Protein AF-A0A2U1MJQ9-F1 (afdb_monomer)

Solvent-accessible surface area (backbone atoms only — not comparable to full-atom values): 8358 Å² total; per-residue (Å²): 133,84,77,74,75,61,55,47,66,36,30,42,35,41,94,95,44,76,46,81,43,77,42,57,58,85,54,45,45,68,57,51,50,54,51,49,32,65,73,70,68,53,58,88,69,45,41,76,48,42,31,35,68,60,94,93,47,77,42,73,46,87,44,52,68,42,39,45,51,48,46,52,50,55,70,69,47,82,91,61,77,46,55,39,38,46,44,81,38,76,52,75,70,82,72,72,86,86,79,70,84,81,81,82,80,66,87,82,65,78,85,62,100,71,84,80,75,79,87,73,84,80,81,88,79,83,89,133

Mean predicted aligned error: 15.22 Å

Radius of gyration: 24.81 Å; Cα contacts (8 Å, |Δi|>4): 131; chains: 1; bounding box: 57×52×80 Å

Structure (mmCIF, N/CA/C/O backbone):
data_AF-A0A2U1MJQ9-F1
#
_entry.id   AF-A0A2U1MJQ9-F1
#
loop_
_atom_site.group_PDB
_atom_site.id
_atom_site.type_symbol
_atom_site.label_atom_id
_atom_site.label_alt_id
_atom_site.label_comp_id
_atom_site.label_asym_id
_atom_site.label_entity_id
_atom_site.label_seq_id
_atom_site.pdbx_PDB_ins_code
_atom_site.Cartn_x
_atom_site.Cartn_y
_atom_site.Cartn_z
_atom_site.occupancy
_atom_site.B_iso_or_equiv
_atom_site.auth_seq_id
_atom_site.auth_comp_id
_atom_site.auth_asym_id
_atom_site.auth_atom_id
_atom_site.pdbx_PDB_model_num
ATOM 1 N N . MET A 1 1 ? 7.885 -18.776 -26.643 1.00 36.22 1 MET A N 1
ATOM 2 C CA . MET A 1 1 ? 7.446 -17.421 -26.250 1.00 36.22 1 MET A CA 1
ATOM 3 C C . MET A 1 1 ? 7.585 -17.322 -24.745 1.00 36.22 1 MET A C 1
ATOM 5 O O . MET A 1 1 ? 6.927 -18.075 -24.040 1.00 36.22 1 MET A O 1
ATOM 9 N N . SER A 1 2 ? 8.515 -16.506 -24.257 1.00 41.88 2 SER A N 1
ATOM 10 C CA . SER A 1 2 ? 8.748 -16.356 -22.821 1.00 41.88 2 SER A CA 1
ATOM 11 C C . SER A 1 2 ? 7.603 -15.547 -22.229 1.00 41.88 2 SER A C 1
ATOM 13 O O . SER A 1 2 ? 7.464 -14.367 -22.538 1.00 41.88 2 SER A O 1
ATOM 15 N N . VAL A 1 3 ? 6.764 -16.182 -21.412 1.00 47.59 3 VAL A N 1
ATOM 16 C CA . VAL A 1 3 ? 5.787 -15.480 -20.577 1.00 47.59 3 VAL A CA 1
ATOM 17 C C . VAL A 1 3 ? 6.572 -14.623 -19.589 1.00 47.59 3 VAL A C 1
ATOM 19 O O . VAL A 1 3 ? 7.066 -15.104 -18.573 1.00 47.59 3 VAL A O 1
ATOM 22 N N . SER A 1 4 ? 6.791 -13.355 -19.929 1.00 53.06 4 SER A N 1
ATOM 23 C CA . SER A 1 4 ? 7.351 -12.383 -18.999 1.00 53.06 4 SER A CA 1
ATOM 24 C C . SER A 1 4 ? 6.459 -12.386 -17.763 1.00 53.06 4 SER A C 1
ATOM 26 O O . SER A 1 4 ? 5.290 -12.020 -17.858 1.00 53.06 4 SER A O 1
ATOM 28 N N . SER A 1 5 ? 6.980 -12.870 -16.633 1.00 57.78 5 SER A N 1
ATOM 29 C CA . SER A 1 5 ? 6.248 -12.907 -15.369 1.00 57.78 5 SER A CA 1
ATOM 30 C C . SER A 1 5 ? 5.808 -11.488 -15.021 1.00 57.78 5 SER A C 1
ATOM 32 O O . SER A 1 5 ? 6.612 -10.684 -14.564 1.00 57.78 5 SER A O 1
ATOM 34 N N . THR A 1 6 ? 4.532 -11.172 -15.234 1.00 78.00 6 THR A N 1
ATOM 35 C CA . THR A 1 6 ? 3.913 -9.886 -14.878 1.00 78.00 6 THR A CA 1
ATOM 36 C C . THR A 1 6 ? 3.607 -9.794 -13.387 1.00 78.00 6 THR A C 1
ATOM 38 O O . THR A 1 6 ? 2.814 -8.960 -12.971 1.00 78.00 6 THR A O 1
ATOM 41 N N . LYS A 1 7 ? 4.195 -10.671 -12.573 1.00 82.94 7 LYS A N 1
ATOM 42 C CA . LYS A 1 7 ? 3.961 -10.752 -11.137 1.00 82.94 7 LYS A CA 1
ATOM 43 C C . LYS A 1 7 ? 5.234 -10.423 -10.379 1.00 82.94 7 LYS A C 1
ATOM 45 O O . LYS A 1 7 ? 6.326 -10.795 -10.814 1.00 82.94 7 LYS A O 1
ATOM 50 N N . PHE A 1 8 ? 5.072 -9.773 -9.236 1.00 84.25 8 PHE A N 1
ATOM 51 C CA . PHE A 1 8 ? 6.151 -9.464 -8.310 1.00 84.25 8 PHE A CA 1
ATOM 52 C C . PHE A 1 8 ? 5.871 -10.084 -6.940 1.00 84.25 8 PHE A C 1
ATOM 54 O O . PHE A 1 8 ? 4.720 -10.238 -6.528 1.00 84.25 8 PHE A O 1
ATOM 61 N N . SER A 1 9 ? 6.939 -10.465 -6.245 1.00 86.38 9 SER A N 1
ATOM 62 C CA . SER A 1 9 ? 6.853 -11.029 -4.900 1.00 86.38 9 SER A CA 1
ATOM 63 C C . SER A 1 9 ? 6.950 -9.913 -3.866 1.00 86.38 9 SER A C 1
ATOM 65 O O . SER A 1 9 ? 7.905 -9.139 -3.885 1.00 86.38 9 SER A O 1
ATOM 67 N N . VAL A 1 10 ? 5.997 -9.858 -2.940 1.00 89.00 10 VAL A N 1
ATOM 68 C CA . VAL A 1 10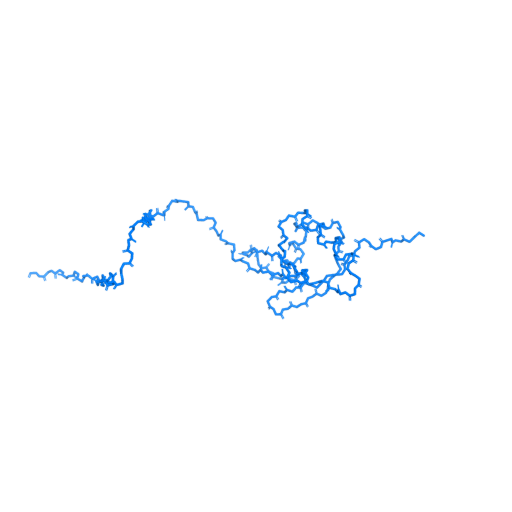 ? 5.969 -8.903 -1.823 1.00 89.00 10 VAL A CA 1
ATOM 69 C C . VAL A 1 10 ? 5.657 -9.629 -0.518 1.00 89.00 10 VAL A C 1
ATOM 71 O O . VAL A 1 10 ? 4.918 -10.613 -0.501 1.00 89.00 10 VAL A O 1
ATOM 74 N N . CYS A 1 11 ? 6.231 -9.160 0.585 1.00 90.00 11 CYS A N 1
ATOM 75 C CA . CYS A 1 11 ? 5.903 -9.631 1.921 1.00 90.00 11 CYS A CA 1
ATOM 76 C C . CYS A 1 11 ? 4.900 -8.666 2.555 1.00 90.00 11 CYS A C 1
ATOM 78 O O . CYS A 1 11 ? 5.223 -7.509 2.817 1.00 90.00 11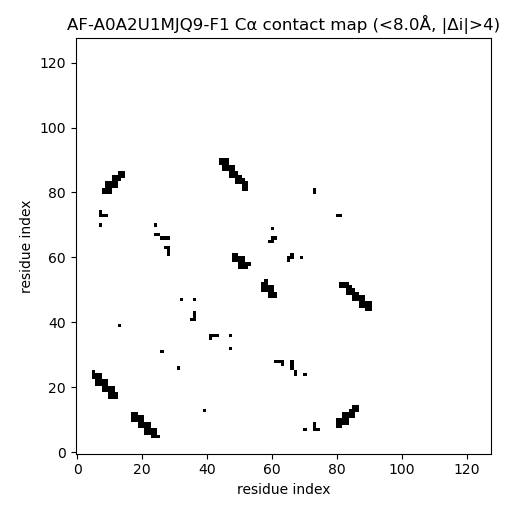 CYS A O 1
ATOM 80 N N . LEU A 1 12 ? 3.678 -9.131 2.787 1.00 91.12 12 LEU A N 1
ATOM 81 C CA . LEU A 1 12 ? 2.652 -8.390 3.510 1.00 91.12 12 LEU A CA 1
ATOM 82 C C . LEU A 1 12 ? 2.899 -8.541 5.008 1.00 91.12 12 LEU A C 1
ATOM 84 O O . LEU A 1 12 ? 2.962 -9.669 5.492 1.00 91.12 12 LEU A O 1
ATOM 88 N N . VAL A 1 13 ? 3.018 -7.436 5.738 1.00 89.50 13 VAL A N 1
ATOM 89 C CA . VAL A 1 13 ? 3.296 -7.424 7.180 1.00 89.50 13 VAL A CA 1
ATOM 90 C C . VAL A 1 13 ? 2.157 -6.715 7.904 1.00 89.50 13 VAL A C 1
ATOM 92 O O . VAL A 1 13 ? 1.964 -5.519 7.713 1.00 89.50 13 VAL A O 1
ATOM 95 N N . CYS A 1 14 ? 1.422 -7.430 8.752 1.00 88.06 14 CYS A N 1
ATOM 96 C CA . CYS A 1 14 ? 0.313 -6.888 9.537 1.00 88.06 14 CYS A CA 1
ATOM 97 C C . CYS A 1 14 ? 0.395 -7.389 10.984 1.00 88.06 14 CYS A C 1
ATOM 99 O O . CYS A 1 14 ? 0.346 -8.595 11.202 1.00 88.06 14 CYS A O 1
ATOM 101 N N . GLU A 1 15 ? 0.529 -6.477 11.955 1.00 81.00 15 GLU A N 1
ATOM 102 C CA . GLU A 1 15 ? 0.389 -6.723 13.409 1.00 81.00 15 GLU A CA 1
ATOM 103 C C . GLU A 1 15 ? 0.905 -8.095 13.903 1.00 81.00 15 GLU A C 1
ATOM 105 O O . GLU A 1 15 ? 0.180 -8.875 14.511 1.00 81.00 15 GLU A O 1
ATOM 110 N N . GLY A 1 16 ? 2.173 -8.414 13.615 1.00 77.38 16 GLY A N 1
ATOM 111 C CA . GLY A 1 16 ? 2.814 -9.657 14.078 1.00 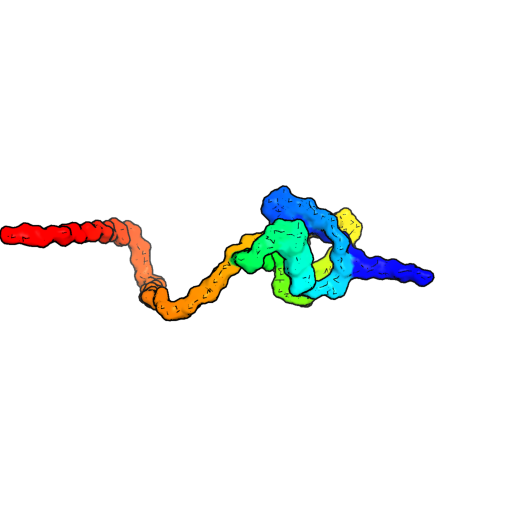77.38 16 GLY A CA 1
ATOM 112 C C . GLY A 1 16 ? 2.666 -10.868 13.149 1.00 77.38 16 GLY A C 1
ATOM 113 O O . GLY A 1 16 ? 3.236 -11.919 13.428 1.00 77.38 16 GLY A O 1
ATOM 114 N N . SER A 1 17 ? 1.975 -10.720 12.020 1.00 86.31 17 SER A N 1
ATOM 115 C CA . SER A 1 17 ? 1.874 -11.728 10.962 1.00 86.31 17 SER A CA 1
ATOM 116 C C . SER A 1 17 ? 2.524 -11.246 9.666 1.00 86.31 17 SER A C 1
ATOM 118 O O . SER A 1 17 ? 2.440 -10.070 9.299 1.00 86.31 17 SER A O 1
ATOM 120 N N . ASN A 1 18 ? 3.206 -12.157 8.971 1.00 90.06 18 ASN A N 1
ATOM 121 C CA . ASN A 1 18 ? 3.851 -11.889 7.695 1.00 90.06 18 ASN A CA 1
ATOM 122 C C . ASN A 1 18 ? 3.502 -12.958 6.650 1.00 90.06 18 ASN A C 1
ATOM 124 O O . ASN A 1 18 ? 3.542 -14.160 6.907 1.00 90.06 18 ASN A O 1
ATOM 128 N N . HIS A 1 19 ? 3.173 -12.517 5.438 1.00 87.44 19 HIS A N 1
ATOM 129 C CA . HIS A 1 19 ? 2.821 -13.399 4.331 1.00 87.44 19 HIS A CA 1
ATOM 130 C C . HIS A 1 19 ? 3.524 -12.969 3.048 1.00 87.44 19 HIS A C 1
ATOM 132 O O . HIS A 1 19 ? 3.248 -11.901 2.506 1.00 87.44 19 HIS A O 1
ATOM 138 N N . ALA A 1 20 ? 4.385 -13.835 2.516 1.00 88.06 20 ALA A N 1
ATOM 139 C CA . ALA A 1 20 ? 4.922 -13.668 1.173 1.00 88.06 20 ALA A CA 1
ATOM 140 C C . ALA A 1 20 ? 3.847 -14.026 0.136 1.00 88.06 20 ALA A C 1
ATOM 142 O O . ALA A 1 20 ? 3.269 -15.115 0.176 1.00 88.06 20 ALA A O 1
ATOM 143 N N . VAL A 1 21 ? 3.567 -13.110 -0.787 1.00 88.81 21 VAL A N 1
ATOM 144 C CA . VAL A 1 21 ? 2.557 -13.274 -1.839 1.00 88.81 21 VAL A CA 1
ATOM 145 C C . VAL A 1 21 ? 3.119 -12.839 -3.189 1.00 88.81 21 VAL A C 1
ATOM 147 O O . VAL A 1 21 ? 3.993 -11.976 -3.263 1.00 88.81 21 VAL A O 1
ATOM 150 N N . LEU A 1 22 ? 2.601 -13.433 -4.265 1.00 87.88 22 LEU A N 1
ATOM 151 C CA . LEU A 1 22 ? 2.792 -12.921 -5.620 1.00 87.88 22 LEU A CA 1
ATOM 152 C C . LEU A 1 22 ? 1.611 -12.017 -5.969 1.00 87.88 22 LEU A C 1
ATOM 154 O O . LEU A 1 22 ? 0.480 -12.501 -6.045 1.00 87.88 22 LEU A O 1
ATOM 158 N N . LEU A 1 23 ? 1.879 -10.742 -6.227 1.00 86.50 23 LEU A N 1
ATOM 159 C CA . LEU A 1 23 ? 0.894 -9.800 -6.750 1.00 86.50 23 LEU A CA 1
ATOM 160 C C . LEU A 1 23 ? 1.108 -9.577 -8.242 1.00 86.50 23 LEU A C 1
ATOM 162 O O . LEU A 1 23 ? 2.218 -9.724 -8.755 1.00 86.50 23 LEU A O 1
ATOM 166 N N . SER A 1 24 ? 0.028 -9.240 -8.942 1.00 85.88 24 SER A N 1
ATOM 167 C CA . SER A 1 24 ? 0.114 -8.817 -10.337 1.00 85.88 24 SER A CA 1
ATOM 168 C C . SER A 1 24 ? 0.668 -7.399 -10.415 1.00 85.88 24 SER A C 1
ATOM 170 O O . SER A 1 24 ? 0.354 -6.572 -9.569 1.00 85.88 24 SER A O 1
ATOM 172 N N . ARG A 1 25 ? 1.472 -7.103 -11.436 1.00 82.56 25 ARG A N 1
ATOM 173 C CA . ARG A 1 25 ? 2.052 -5.771 -11.654 1.00 82.56 25 ARG A CA 1
ATOM 174 C C . ARG A 1 25 ? 0.999 -4.715 -11.988 1.00 82.56 25 ARG A C 1
ATOM 176 O O . ARG A 1 25 ? 1.231 -3.556 -11.718 1.00 82.56 25 ARG A O 1
ATOM 183 N N . ASN A 1 26 ? -0.124 -5.128 -12.562 1.00 84.56 26 ASN A N 1
ATOM 184 C CA . ASN A 1 26 ? -1.264 -4.283 -12.915 1.00 84.56 26 ASN A CA 1
ATOM 185 C C . ASN A 1 26 ? -2.395 -4.360 -11.872 1.00 84.56 26 ASN A C 1
ATOM 187 O O . ASN A 1 26 ? -3.565 -4.259 -12.236 1.00 84.56 26 ASN A O 1
ATOM 191 N N . ILE A 1 27 ? -2.065 -4.678 -10.617 1.00 88.00 27 ILE A N 1
ATOM 192 C CA . ILE A 1 27 ? -3.050 -4.687 -9.535 1.00 88.00 27 ILE A CA 1
ATOM 193 C C . ILE A 1 27 ? -3.447 -3.247 -9.212 1.00 88.00 27 ILE A C 1
ATOM 195 O O . ILE A 1 27 ? -2.574 -2.395 -9.090 1.00 88.00 27 ILE A O 1
ATOM 199 N N . THR A 1 28 ? -4.741 -2.983 -9.059 1.00 90.25 28 THR A N 1
ATOM 200 C CA . THR A 1 28 ? -5.213 -1.673 -8.590 1.00 90.25 28 THR A CA 1
ATOM 201 C C . THR A 1 28 ? -5.191 -1.599 -7.066 1.00 90.25 28 THR A C 1
ATOM 203 O O . THR A 1 28 ? -5.207 -2.623 -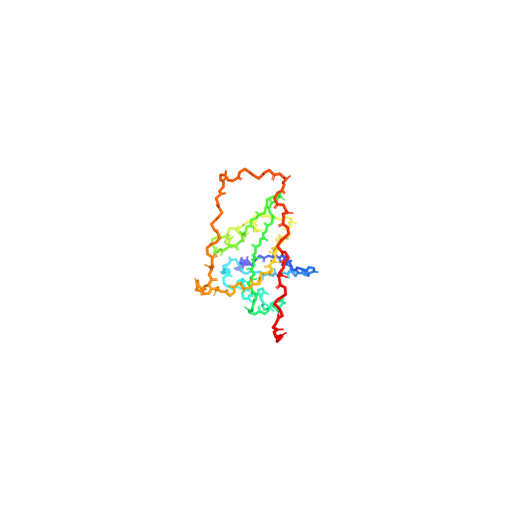6.372 1.00 90.25 28 THR A O 1
ATOM 206 N N . TYR A 1 29 ? -5.210 -0.392 -6.519 1.00 89.88 29 TYR A N 1
ATOM 207 C CA . TYR A 1 29 ? -5.320 -0.121 -5.095 1.00 89.88 29 TYR A CA 1
ATOM 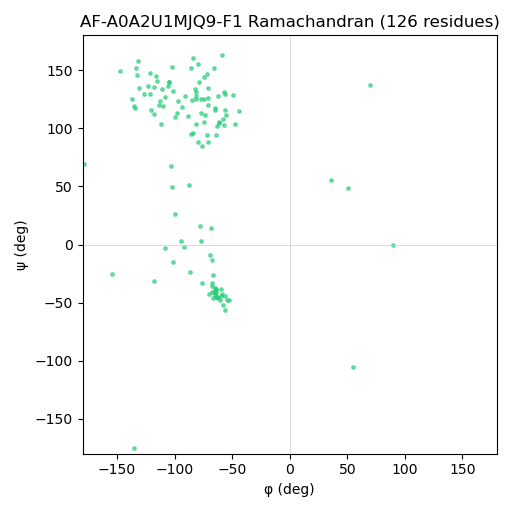208 C C . TYR A 1 29 ? -6.527 -0.833 -4.480 1.00 89.88 29 TYR A C 1
ATOM 210 O O . TYR A 1 29 ? -6.387 -1.550 -3.491 1.00 89.88 29 TYR A O 1
ATOM 218 N N . THR A 1 30 ? -7.703 -0.735 -5.104 1.00 90.38 30 THR A N 1
ATOM 219 C CA . THR A 1 30 ? -8.918 -1.415 -4.623 1.00 90.38 30 THR A CA 1
ATOM 220 C C . THR A 1 30 ? -8.736 -2.932 -4.562 1.00 90.38 30 THR A C 1
ATOM 222 O O . THR A 1 30 ? -9.071 -3.560 -3.559 1.00 90.38 30 THR A O 1
ATOM 225 N N . GLN A 1 31 ? -8.137 -3.531 -5.594 1.00 90.69 31 GLN A N 1
ATOM 226 C CA . GLN A 1 31 ? -7.862 -4.970 -5.615 1.00 90.69 31 GLN A CA 1
ATOM 227 C C . GLN A 1 31 ? -6.849 -5.376 -4.540 1.00 90.69 31 GLN A C 1
ATOM 229 O O . GLN A 1 31 ? -6.981 -6.441 -3.932 1.00 90.69 31 GLN A O 1
ATOM 234 N N . LEU A 1 32 ? -5.842 -4.537 -4.287 1.00 90.31 32 LEU A N 1
ATOM 235 C CA . LEU A 1 32 ? -4.876 -4.740 -3.213 1.00 90.31 32 LEU A CA 1
ATOM 236 C C . LEU A 1 32 ? -5.565 -4.698 -1.843 1.00 90.31 32 LEU A C 1
ATOM 238 O O . LEU A 1 32 ? -5.327 -5.588 -1.022 1.00 90.31 32 LEU A O 1
ATOM 242 N N . VAL A 1 33 ? -6.454 -3.723 -1.617 1.00 90.12 33 VAL A N 1
ATOM 243 C CA . VAL A 1 33 ? -7.258 -3.602 -0.391 1.00 90.12 33 VAL A CA 1
ATOM 244 C C . VAL A 1 33 ? -8.061 -4.875 -0.148 1.00 90.12 33 VAL A C 1
ATOM 246 O O . VAL A 1 33 ? -7.913 -5.514 0.896 1.00 90.12 33 VAL A O 1
ATOM 249 N N . GLU A 1 34 ? -8.871 -5.282 -1.123 1.00 90.50 34 GLU A N 1
ATOM 250 C CA . GLU A 1 34 ? -9.720 -6.473 -1.023 1.00 90.50 34 GLU A CA 1
ATOM 251 C C . GLU A 1 34 ? -8.899 -7.741 -0.775 1.00 90.50 34 GLU A C 1
ATOM 253 O O . GLU A 1 34 ? -9.251 -8.574 0.068 1.00 90.50 34 GLU A O 1
ATOM 258 N N . TYR A 1 35 ? -7.768 -7.884 -1.472 1.00 90.56 35 TYR A N 1
ATOM 259 C CA . TYR A 1 35 ? -6.883 -9.029 -1.307 1.00 90.56 35 TYR A CA 1
ATOM 260 C C . TYR A 1 35 ? -6.324 -9.108 0.115 1.00 90.56 35 TYR A C 1
ATOM 262 O O . TYR A 1 35 ? -6.345 -10.179 0.726 1.00 90.56 35 TYR A O 1
ATOM 270 N N . VAL A 1 36 ? -5.848 -7.988 0.663 1.00 89.81 36 VAL A N 1
ATOM 271 C CA . VAL A 1 36 ? -5.314 -7.929 2.029 1.00 89.81 36 VAL A CA 1
ATOM 272 C C . VAL A 1 36 ? -6.413 -8.166 3.059 1.00 89.81 36 VAL A C 1
ATOM 274 O O . VAL A 1 36 ? -6.220 -9.009 3.939 1.00 89.81 36 VAL A O 1
ATOM 277 N N . LYS A 1 37 ? -7.583 -7.530 2.922 1.00 89.56 37 LYS A N 1
ATOM 278 C CA . LYS A 1 37 ? -8.730 -7.777 3.811 1.00 89.56 37 LYS A CA 1
ATOM 279 C C . LYS A 1 37 ? -9.087 -9.260 3.856 1.00 89.56 37 LYS A C 1
ATOM 281 O O . LYS A 1 37 ? -9.149 -9.854 4.932 1.00 89.56 37 LYS A O 1
ATOM 286 N N . LYS A 1 38 ? -9.185 -9.905 2.691 1.00 89.38 38 LYS A N 1
ATOM 287 C CA . LYS A 1 38 ? -9.458 -11.344 2.583 1.00 89.38 38 LYS A CA 1
ATOM 288 C C . LYS A 1 38 ? -8.342 -12.210 3.172 1.00 89.38 38 LYS A C 1
ATOM 290 O O . LYS A 1 38 ? -8.625 -13.234 3.792 1.00 89.38 38 LYS A O 1
ATOM 295 N N . LYS A 1 39 ? -7.075 -11.834 2.974 1.00 87.25 39 LYS A N 1
ATOM 296 C CA . LYS A 1 39 ? -5.913 -12.621 3.419 1.00 87.25 39 LYS A CA 1
ATOM 297 C C . LYS A 1 39 ? -5.756 -12.616 4.936 1.00 87.25 39 LYS A C 1
ATOM 299 O O . LYS A 1 39 ? -5.488 -13.668 5.510 1.00 87.25 39 LYS A O 1
ATOM 304 N N . PHE A 1 40 ? -5.940 -11.456 5.559 1.00 86.50 40 PHE A N 1
ATOM 305 C CA . PHE A 1 40 ? -5.809 -11.272 7.006 1.00 86.50 40 PHE A CA 1
ATOM 306 C C . PHE A 1 40 ? -7.142 -11.397 7.753 1.00 86.50 40 PHE A C 1
ATOM 308 O O . PHE A 1 40 ? -7.155 -11.234 8.968 1.00 86.50 40 PHE A O 1
ATOM 315 N N . LYS A 1 41 ? -8.240 -11.712 7.044 1.00 86.88 41 LYS A N 1
ATOM 316 C CA . LYS A 1 41 ? -9.604 -11.787 7.592 1.00 86.88 41 LYS A CA 1
ATOM 317 C C . LYS A 1 41 ? -9.957 -10.524 8.389 1.00 86.88 41 LYS A C 1
ATOM 319 O O . LYS A 1 41 ? -10.374 -10.609 9.537 1.00 86.88 41 LYS A O 1
ATOM 324 N N . ILE A 1 42 ? -9.692 -9.365 7.791 1.00 84.31 42 ILE A N 1
ATOM 325 C CA . ILE A 1 42 ? -9.976 -8.060 8.393 1.00 84.31 42 ILE A CA 1
ATOM 326 C C . ILE A 1 42 ? -11.452 -7.755 8.161 1.00 84.31 42 ILE A C 1
ATOM 328 O O . ILE A 1 42 ? -11.906 -7.833 7.020 1.00 84.31 42 ILE A O 1
ATOM 332 N N . ASP A 1 43 ? -12.170 -7.414 9.229 1.00 84.88 43 ASP A N 1
ATOM 333 C CA . ASP A 1 43 ? -13.573 -7.017 9.147 1.00 84.88 43 ASP A CA 1
ATOM 334 C C . ASP A 1 43 ? -13.746 -5.700 8.380 1.00 84.88 43 ASP A C 1
ATOM 336 O O . ASP A 1 43 ? -12.873 -4.827 8.385 1.00 84.88 43 ASP A O 1
ATOM 340 N N . ASP A 1 44 ? -14.908 -5.525 7.753 1.00 80.44 44 ASP A N 1
ATOM 341 C CA . ASP A 1 44 ? -15.213 -4.328 6.962 1.00 80.44 44 ASP A CA 1
ATOM 342 C C . ASP A 1 44 ? -15.336 -3.046 7.796 1.00 80.44 44 ASP A C 1
ATOM 344 O O . ASP A 1 44 ? -15.258 -1.954 7.240 1.00 80.44 44 ASP A O 1
ATOM 348 N N . SER A 1 45 ? -15.436 -3.170 9.122 1.00 80.50 45 SER A N 1
ATOM 349 C CA . SER A 1 45 ? -15.380 -2.057 10.077 1.00 80.50 45 SER A CA 1
ATOM 350 C C . SER A 1 45 ? -13.997 -1.410 10.201 1.00 80.50 45 SER A C 1
ATOM 352 O O . SER A 1 45 ? -13.845 -0.403 10.894 1.00 80.50 45 SER A O 1
ATOM 354 N N . TYR A 1 46 ? -12.971 -2.009 9.595 1.00 82.56 46 TYR A N 1
ATOM 355 C CA . TYR A 1 46 ? -11.619 -1.474 9.587 1.00 82.56 46 TYR A CA 1
ATOM 356 C C . TYR A 1 46 ? -11.230 -1.009 8.187 1.00 82.56 46 TYR A C 1
ATOM 358 O O . TYR A 1 46 ? -11.364 -1.729 7.188 1.00 82.56 46 TYR A O 1
ATOM 366 N N . ASP A 1 47 ? -10.653 0.184 8.148 1.00 83.94 47 ASP A N 1
ATOM 367 C CA . ASP A 1 47 ? -9.890 0.652 7.007 1.00 83.94 47 ASP A CA 1
ATOM 368 C C . ASP A 1 47 ? -8.446 0.174 7.128 1.00 83.94 47 ASP A C 1
ATOM 370 O O . ASP A 1 47 ? -7.919 -0.071 8.220 1.00 83.94 47 ASP A O 1
ATOM 374 N N . ILE A 1 48 ? -7.794 0.004 5.983 1.00 87.56 48 ILE A N 1
ATOM 375 C CA . ILE A 1 48 ? -6.405 -0.434 5.932 1.00 87.56 48 ILE A CA 1
ATOM 376 C C . ILE A 1 48 ? -5.556 0.594 5.210 1.00 87.56 48 ILE A C 1
ATOM 378 O O . ILE A 1 48 ? -5.868 1.021 4.103 1.00 87.56 48 ILE A O 1
ATOM 382 N N . CYS A 1 49 ? -4.454 0.962 5.849 1.00 88.88 49 CYS A N 1
ATOM 383 C CA . CYS A 1 49 ? -3.444 1.825 5.269 1.00 88.88 49 CYS A CA 1
ATOM 384 C C . CYS A 1 49 ? -2.225 0.986 4.909 1.00 88.88 49 CYS A C 1
ATOM 386 O O . CYS A 1 49 ? -1.753 0.162 5.703 1.00 88.88 49 CYS A O 1
ATOM 388 N N . PHE A 1 50 ? -1.684 1.239 3.727 1.00 91.75 50 PHE A N 1
ATOM 389 C CA . PHE A 1 50 ? -0.485 0.585 3.239 1.00 91.75 50 PHE A CA 1
ATOM 390 C C . PHE A 1 50 ? 0.700 1.531 3.326 1.00 91.75 50 PHE A C 1
ATOM 392 O O . PHE A 1 50 ? 0.600 2.721 3.028 1.00 91.75 50 PHE A O 1
ATOM 399 N N . SER A 1 51 ? 1.845 0.991 3.717 1.00 91.19 51 SER A N 1
ATOM 400 C CA . SER A 1 51 ? 3.104 1.717 3.654 1.00 91.19 51 SER A CA 1
ATOM 401 C C . SER A 1 51 ? 4.258 0.774 3.371 1.00 91.19 51 SER A C 1
ATOM 403 O O . SER A 1 51 ? 4.245 -0.386 3.772 1.00 91.19 51 SER A O 1
ATOM 405 N N . TYR A 1 52 ? 5.283 1.252 2.687 1.00 90.12 52 TYR A N 1
ATOM 406 C CA . TYR A 1 52 ? 6.502 0.494 2.437 1.00 90.12 52 TYR A CA 1
ATOM 407 C C . TYR A 1 52 ? 7.715 1.356 2.760 1.00 90.12 52 TYR A C 1
ATOM 409 O O . TYR A 1 52 ? 7.646 2.585 2.811 1.00 90.12 52 TYR A O 1
ATOM 417 N N . LYS A 1 53 ? 8.848 0.705 3.022 1.00 86.06 53 LYS A N 1
ATOM 418 C CA . LYS A 1 53 ? 10.089 1.392 3.375 1.00 86.06 53 LYS A CA 1
ATOM 419 C C . LYS A 1 53 ? 11.121 1.208 2.275 1.00 86.06 53 LYS A C 1
ATOM 421 O O . LYS A 1 53 ? 11.496 0.077 1.971 1.00 86.06 53 LYS A O 1
ATOM 426 N N . ILE A 1 54 ? 11.623 2.316 1.739 1.00 82.62 54 ILE A N 1
ATOM 427 C CA . ILE A 1 54 ? 12.806 2.328 0.875 1.00 82.62 54 ILE A CA 1
ATOM 428 C C . ILE A 1 54 ? 13.937 2.991 1.650 1.00 82.62 54 ILE A C 1
ATOM 430 O O . ILE A 1 54 ? 13.852 4.156 2.047 1.00 82.62 54 ILE A O 1
ATOM 434 N N . SER A 1 55 ? 15.013 2.235 1.866 1.00 79.94 55 SER A N 1
ATOM 435 C CA . SER A 1 55 ? 16.168 2.666 2.657 1.00 79.94 55 SER A CA 1
ATOM 436 C C . SER A 1 55 ? 15.742 3.116 4.063 1.00 79.94 55 SER A C 1
ATOM 438 O O . SER A 1 55 ? 15.384 2.281 4.894 1.00 79.94 55 SER A O 1
ATOM 440 N N . SER A 1 56 ? 15.728 4.425 4.328 1.00 82.19 56 SER A N 1
ATOM 441 C CA . SER A 1 56 ? 15.342 5.008 5.621 1.00 82.19 56 SER A CA 1
ATOM 442 C C . SER A 1 56 ? 13.996 5.733 5.588 1.00 82.19 56 SER A C 1
ATOM 444 O O . SER A 1 56 ? 13.549 6.196 6.633 1.00 82.19 56 SER A O 1
ATOM 446 N N . LYS A 1 57 ? 13.348 5.832 4.422 1.00 86.12 57 LYS A N 1
ATOM 447 C CA . LYS A 1 57 ? 12.101 6.582 4.233 1.00 86.12 57 LYS A CA 1
ATOM 448 C C . LYS A 1 57 ? 10.909 5.640 4.121 1.00 86.12 57 LYS A C 1
ATOM 450 O O . LYS A 1 57 ? 11.003 4.597 3.475 1.00 86.12 57 LYS A O 1
ATOM 455 N N . THR A 1 58 ? 9.804 6.034 4.740 1.00 87.62 58 THR A N 1
ATOM 456 C CA . THR A 1 58 ? 8.518 5.342 4.650 1.00 87.62 58 THR A CA 1
ATOM 457 C C . THR A 1 58 ? 7.630 6.089 3.667 1.00 87.62 58 THR A C 1
ATOM 459 O O . THR A 1 58 ? 7.517 7.309 3.751 1.00 87.62 58 THR A O 1
ATOM 462 N N . PHE A 1 59 ? 7.013 5.351 2.757 1.00 88.75 59 PHE A N 1
ATOM 463 C CA . PHE A 1 59 ? 6.095 5.855 1.746 1.00 88.75 59 PHE A CA 1
ATOM 464 C C . PHE A 1 59 ? 4.727 5.226 1.983 1.00 88.75 59 PHE A C 1
ATOM 466 O O . PHE A 1 59 ? 4.647 4.032 2.280 1.00 88.75 59 PHE A O 1
ATOM 473 N N . GLY A 1 60 ? 3.674 6.037 1.915 1.00 90.75 60 GLY A N 1
ATOM 474 C CA . GLY A 1 60 ? 2.298 5.549 1.913 1.00 90.75 60 GLY A CA 1
ATOM 475 C C . GLY A 1 60 ? 1.917 5.054 0.523 1.00 90.75 60 GLY A C 1
ATOM 476 O O . GLY A 1 60 ? 2.517 5.477 -0.457 1.00 90.75 60 GLY A O 1
ATOM 477 N N . VAL A 1 61 ? 0.944 4.151 0.459 1.00 91.25 61 VAL A N 1
ATOM 478 C CA . VAL A 1 61 ? 0.259 3.808 -0.792 1.00 91.25 61 VAL A CA 1
ATOM 479 C C . VAL A 1 61 ? -1.199 4.184 -0.596 1.00 91.25 61 VAL A C 1
ATOM 481 O O . VAL A 1 61 ? -1.861 3.602 0.273 1.00 91.25 61 VAL A O 1
ATOM 484 N N . ILE A 1 62 ? -1.658 5.195 -1.330 1.00 89.50 62 ILE A N 1
ATOM 485 C CA . ILE A 1 62 ? -2.975 5.818 -1.143 1.00 89.50 62 ILE A CA 1
ATOM 486 C C . ILE A 1 62 ? -3.839 5.654 -2.398 1.00 89.50 62 ILE A C 1
ATOM 488 O O . ILE A 1 62 ? -5.054 5.513 -2.279 1.00 89.50 62 ILE A O 1
ATOM 492 N N . ASP A 1 63 ? -3.220 5.618 -3.577 1.00 90.62 63 ASP A N 1
ATOM 493 C CA . ASP A 1 63 ? -3.893 5.494 -4.868 1.00 90.62 63 ASP A CA 1
ATOM 494 C C . ASP A 1 63 ? -3.205 4.480 -5.803 1.00 90.62 63 ASP A C 1
ATOM 496 O O . ASP A 1 63 ? -2.287 3.753 -5.412 1.00 90.62 63 ASP A O 1
ATOM 500 N N . ASP A 1 64 ? -3.706 4.385 -7.037 1.00 90.69 64 ASP A N 1
ATOM 501 C CA . ASP A 1 64 ? -3.172 3.492 -8.068 1.00 90.69 64 ASP A CA 1
ATOM 502 C C . ASP A 1 64 ? -1.766 3.910 -8.546 1.00 90.69 64 ASP A C 1
ATOM 504 O O . ASP A 1 64 ? -0.939 3.039 -8.831 1.00 90.69 64 ASP A O 1
ATOM 508 N N . ASP A 1 65 ? -1.459 5.211 -8.575 1.00 90.50 65 ASP A N 1
ATOM 509 C CA . ASP A 1 65 ? -0.150 5.723 -9.003 1.00 90.50 65 ASP A CA 1
ATOM 510 C C . ASP A 1 65 ? 0.952 5.292 -8.018 1.00 90.50 65 ASP A C 1
ATOM 512 O O . ASP A 1 65 ? 2.039 4.855 -8.423 1.00 90.50 65 ASP A O 1
ATOM 516 N N . ASP A 1 66 ? 0.661 5.331 -6.716 1.00 89.69 66 ASP A N 1
ATOM 517 C CA . ASP A 1 66 ? 1.551 4.825 -5.671 1.00 89.69 66 ASP A CA 1
ATOM 518 C C . ASP A 1 66 ? 1.765 3.305 -5.777 1.00 89.69 66 ASP A C 1
ATOM 520 O O . ASP A 1 66 ? 2.874 2.808 -5.539 1.00 89.69 66 ASP A O 1
ATOM 524 N N . VAL A 1 67 ? 0.722 2.541 -6.130 1.00 88.50 67 VAL A N 1
ATOM 525 C CA . VAL A 1 67 ? 0.815 1.081 -6.328 1.00 88.50 67 VAL A CA 1
ATOM 526 C C . VAL A 1 67 ? 1.740 0.764 -7.497 1.00 88.50 67 VAL A C 1
ATOM 528 O O . VAL A 1 67 ? 2.614 -0.104 -7.376 1.00 88.50 67 VAL A O 1
ATOM 531 N N . ASP A 1 68 ? 1.594 1.487 -8.604 1.00 88.25 68 ASP A N 1
ATOM 532 C CA . ASP A 1 68 ? 2.448 1.342 -9.779 1.00 88.25 68 ASP A CA 1
ATOM 533 C C . ASP A 1 68 ? 3.897 1.728 -9.470 1.00 88.25 68 ASP A C 1
ATOM 535 O O . ASP A 1 68 ? 4.838 1.013 -9.854 1.00 88.25 68 ASP A O 1
ATOM 539 N N . PHE A 1 69 ? 4.102 2.816 -8.722 1.00 87.56 69 PHE A N 1
ATOM 540 C CA . PHE A 1 69 ? 5.428 3.223 -8.266 1.00 87.56 69 PHE A CA 1
ATOM 541 C C . PHE A 1 69 ? 6.065 2.141 -7.390 1.00 87.56 69 PHE A C 1
ATOM 543 O O . PHE A 1 69 ? 7.208 1.736 -7.636 1.00 87.56 69 PHE A O 1
ATOM 550 N N . PHE A 1 70 ? 5.318 1.612 -6.420 1.00 87.31 70 PHE A N 1
ATOM 551 C CA . PHE A 1 70 ? 5.761 0.518 -5.564 1.00 87.31 70 PHE A CA 1
ATOM 552 C C . PHE A 1 70 ? 6.143 -0.717 -6.387 1.00 87.31 70 PHE A C 1
ATOM 554 O O . PHE A 1 70 ? 7.263 -1.214 -6.256 1.00 87.31 70 PHE A O 1
ATOM 561 N N . ALA A 1 71 ? 5.268 -1.188 -7.278 1.00 85.81 71 ALA A N 1
ATOM 562 C CA . ALA A 1 71 ? 5.511 -2.365 -8.114 1.00 85.81 71 ALA A CA 1
ATOM 563 C C . ALA A 1 71 ? 6.753 -2.198 -9.007 1.00 85.81 71 ALA A C 1
ATOM 565 O O . ALA A 1 71 ? 7.536 -3.138 -9.192 1.00 85.81 71 ALA A O 1
ATOM 566 N N . ASN A 1 72 ? 6.965 -0.997 -9.544 1.00 85.62 72 ASN A N 1
ATOM 567 C CA . ASN A 1 72 ? 8.141 -0.666 -10.340 1.00 85.62 72 ASN A CA 1
ATOM 568 C C . ASN A 1 72 ? 9.430 -0.667 -9.504 1.00 85.62 72 ASN A C 1
ATOM 570 O O . ASN A 1 72 ? 10.449 -1.192 -9.958 1.00 85.62 72 ASN A O 1
ATOM 574 N N . GLU A 1 73 ? 9.390 -0.135 -8.283 1.00 83.56 73 GLU A N 1
ATOM 575 C CA . GLU A 1 73 ? 10.516 -0.178 -7.343 1.00 83.56 73 GLU A CA 1
ATOM 576 C C . GLU A 1 73 ? 10.849 -1.613 -6.919 1.00 83.56 73 GLU A C 1
ATOM 578 O O . GLU A 1 73 ? 12.020 -2.007 -6.947 1.00 83.56 73 GLU A O 1
ATOM 583 N N . VAL A 1 74 ? 9.835 -2.435 -6.61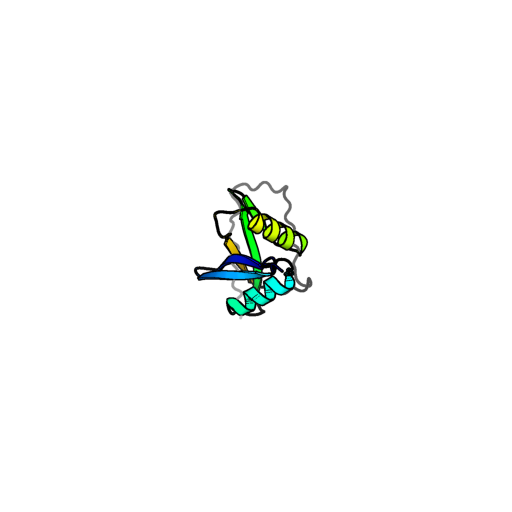7 1.00 82.62 74 VAL A N 1
ATOM 584 C CA . VAL A 1 74 ? 10.010 -3.868 -6.318 1.00 82.62 74 VAL A CA 1
ATOM 585 C C . VAL A 1 74 ? 10.715 -4.578 -7.471 1.00 82.62 74 VAL A C 1
ATOM 587 O O . VAL A 1 74 ? 11.631 -5.366 -7.254 1.00 82.62 74 VAL A O 1
ATOM 590 N N . TRP A 1 75 ? 10.308 -4.293 -8.707 1.00 76.44 75 TRP A N 1
ATOM 591 C CA . TRP A 1 75 ? 10.878 -4.926 -9.894 1.00 76.44 75 TRP A CA 1
ATOM 592 C C . TRP A 1 75 ? 12.340 -4.531 -10.146 1.00 76.44 75 TRP A C 1
ATOM 594 O O . TRP A 1 75 ? 13.144 -5.343 -10.614 1.00 76.44 75 TRP A O 1
ATOM 604 N N . LYS A 1 76 ? 12.698 -3.278 -9.853 1.00 76.12 76 LYS A N 1
ATOM 605 C CA . LYS A 1 76 ? 14.066 -2.762 -10.014 1.00 76.12 76 LYS A CA 1
ATOM 606 C C . LYS A 1 76 ? 15.005 -3.240 -8.903 1.00 76.12 76 LYS A C 1
ATOM 608 O O . LYS A 1 76 ? 16.192 -3.457 -9.161 1.00 76.12 76 LYS A O 1
ATOM 613 N N . SER A 1 77 ? 14.493 -3.423 -7.688 1.00 68.50 77 SER A N 1
ATOM 614 C CA . SER A 1 77 ? 15.264 -3.828 -6.510 1.00 68.50 77 SER A CA 1
ATOM 615 C C . SER A 1 77 ? 15.498 -5.346 -6.480 1.00 68.50 77 SER A C 1
ATOM 617 O O . SER A 1 77 ? 14.605 -6.127 -6.173 1.00 68.50 77 SER A O 1
ATOM 619 N N . LYS A 1 78 ? 16.713 -5.801 -6.821 1.00 63.44 78 LYS A N 1
ATOM 620 C CA . LYS A 1 78 ? 16.978 -7.229 -7.102 1.00 63.44 78 LYS A CA 1
ATOM 621 C C . LYS A 1 78 ? 17.326 -8.173 -5.938 1.00 63.44 78 LYS A C 1
ATOM 623 O O . LYS A 1 78 ? 17.103 -9.361 -6.143 1.00 63.44 78 LYS A O 1
ATOM 628 N N . PRO A 1 79 ? 17.852 -7.783 -4.758 1.00 60.56 79 PRO A N 1
ATOM 629 C CA . PRO A 1 79 ? 18.198 -8.809 -3.767 1.00 60.56 79 PRO A CA 1
ATOM 630 C C . PRO A 1 79 ? 17.197 -8.984 -2.617 1.00 60.56 79 PRO A C 1
ATOM 632 O O . PRO A 1 79 ? 17.302 -9.981 -1.906 1.00 60.56 79 PRO A O 1
ATOM 635 N N . ARG A 1 80 ? 16.250 -8.063 -2.374 1.00 69.19 80 ARG A N 1
ATOM 636 C CA . ARG A 1 80 ? 15.350 -8.155 -1.207 1.00 69.19 80 ARG A CA 1
ATOM 637 C C . ARG A 1 80 ? 13.884 -8.069 -1.585 1.00 69.19 80 ARG A C 1
ATOM 639 O O . ARG A 1 80 ? 13.459 -7.136 -2.251 1.00 69.19 80 ARG A O 1
ATOM 646 N N . LEU A 1 81 ? 13.132 -9.036 -1.068 1.00 75.69 81 LEU A N 1
ATOM 647 C CA . LEU A 1 81 ? 11.679 -9.070 -1.109 1.00 75.69 81 LEU A CA 1
ATOM 648 C C . LEU A 1 81 ? 11.159 -7.882 -0.273 1.00 75.69 81 LEU A C 1
ATOM 650 O O . LEU A 1 81 ? 11.461 -7.817 0.922 1.00 75.69 81 LEU A O 1
ATOM 654 N N . PRO A 1 82 ? 10.471 -6.903 -0.880 1.00 85.19 82 PRO A N 1
ATOM 655 C CA . PRO A 1 82 ? 10.039 -5.712 -0.167 1.00 85.19 82 PRO A CA 1
ATOM 656 C C . PRO A 1 82 ? 8.903 -6.04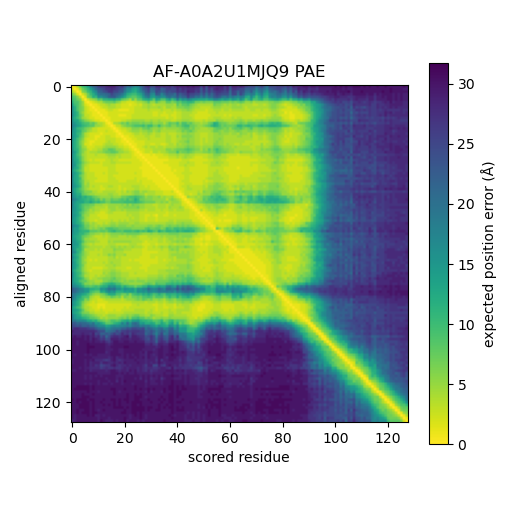3 0.794 1.00 85.19 82 PRO A C 1
ATOM 658 O O . PRO A 1 82 ? 8.061 -6.903 0.522 1.00 85.19 82 PRO A O 1
ATOM 661 N N . ASN A 1 83 ? 8.888 -5.329 1.916 1.00 88.88 83 ASN A N 1
ATOM 662 C CA . ASN A 1 83 ? 7.842 -5.438 2.920 1.00 88.88 83 ASN A CA 1
ATOM 663 C C . ASN A 1 83 ? 6.817 -4.325 2.700 1.00 88.88 83 ASN A C 1
ATOM 665 O O . ASN A 1 83 ? 7.172 -3.144 2.730 1.00 88.88 83 ASN A O 1
ATOM 669 N N . LEU A 1 84 ? 5.560 -4.717 2.522 1.00 90.56 84 LEU A N 1
ATOM 670 C CA . LEU A 1 84 ? 4.411 -3.827 2.561 1.00 90.56 84 LEU A CA 1
ATOM 671 C C . LEU A 1 84 ? 3.766 -3.953 3.942 1.00 90.56 84 LEU A C 1
ATOM 673 O O . LEU A 1 84 ? 3.198 -4.989 4.289 1.00 90.56 84 LEU A O 1
ATOM 677 N N . PHE A 1 85 ? 3.901 -2.906 4.743 1.00 89.88 85 PHE A N 1
ATOM 678 C CA . PHE A 1 85 ? 3.317 -2.798 6.068 1.00 89.88 85 PHE A CA 1
ATOM 679 C C . PHE A 1 85 ? 1.857 -2.377 5.962 1.00 89.88 85 PHE A C 1
ATOM 681 O O . PHE A 1 85 ? 1.515 -1.412 5.279 1.00 89.88 85 PHE A O 1
ATOM 688 N N . ILE A 1 86 ? 1.011 -3.104 6.675 1.00 91.75 86 ILE A N 1
ATOM 689 C CA . ILE A 1 86 ? -0.430 -2.918 6.719 1.00 91.75 86 ILE A CA 1
ATOM 690 C C . ILE A 1 86 ? -0.781 -2.465 8.124 1.00 91.75 86 ILE A C 1
ATOM 692 O O . ILE A 1 86 ? -0.531 -3.179 9.102 1.00 91.75 86 ILE A O 1
ATOM 696 N N . LYS A 1 87 ? -1.377 -1.282 8.213 1.00 88.75 87 LYS A N 1
ATOM 697 C CA . LYS A 1 87 ? -1.920 -0.739 9.452 1.00 88.75 87 LYS A CA 1
ATOM 698 C C . LYS A 1 87 ? -3.438 -0.770 9.368 1.00 88.75 87 LYS A C 1
ATOM 700 O O . LYS A 1 87 ? -4.002 -0.254 8.408 1.00 88.75 87 LYS A O 1
ATOM 705 N N . LYS A 1 88 ? -4.082 -1.370 10.368 1.00 87.69 88 LYS A N 1
ATOM 706 C CA . LYS A 1 88 ? -5.534 -1.297 10.529 1.00 87.69 88 LYS A CA 1
ATOM 707 C C . LYS A 1 88 ? -5.871 0.009 11.233 1.00 87.69 88 LYS A C 1
A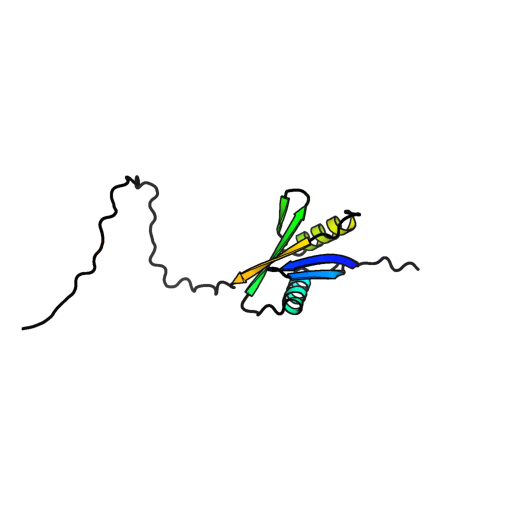TOM 709 O O . LYS A 1 88 ? -5.236 0.357 12.230 1.00 87.69 88 LYS A O 1
ATOM 714 N N . THR A 1 89 ? -6.865 0.707 10.723 1.00 80.31 89 THR A N 1
ATOM 715 C CA . THR A 1 89 ? -7.428 1.904 11.339 1.00 80.31 89 THR A CA 1
ATOM 716 C C . THR A 1 89 ? -8.913 1.641 11.534 1.00 80.31 89 THR A C 1
ATOM 718 O O . THR A 1 89 ? -9.558 1.046 10.673 1.00 80.31 89 THR A O 1
ATOM 721 N N . VAL A 1 90 ? -9.453 2.011 12.694 1.00 75.94 90 VAL A N 1
ATOM 722 C CA . VAL A 1 90 ? -10.904 1.951 12.907 1.00 75.94 90 VAL A CA 1
ATOM 723 C C . VAL A 1 90 ? -11.530 2.905 11.903 1.00 75.94 90 VAL A C 1
ATOM 725 O O . VAL A 1 90 ? -11.092 4.052 11.819 1.00 75.94 90 VAL A O 1
ATOM 728 N N . GLN A 1 91 ? -12.503 2.429 11.129 1.00 67.56 91 GLN A N 1
ATOM 729 C CA . GLN A 1 91 ? -13.261 3.294 10.239 1.00 67.56 91 GLN A CA 1
ATOM 730 C C . GLN A 1 91 ? -13.970 4.320 11.124 1.00 67.56 91 GLN A C 1
ATOM 732 O O . GLN A 1 91 ? -14.900 3.977 11.857 1.00 67.56 91 GLN A O 1
ATOM 737 N N . GLU A 1 92 ? -13.477 5.561 11.146 1.00 57.91 92 GLU A N 1
ATOM 738 C CA . GLU A 1 92 ? -14.187 6.645 11.810 1.00 57.91 92 GLU A CA 1
ATOM 739 C C . GLU A 1 92 ? -15.506 6.802 11.059 1.00 57.91 92 GLU A C 1
ATOM 741 O O . GLU A 1 92 ? -15.558 7.329 9.946 1.00 57.91 92 GLU A O 1
ATOM 746 N N . LEU A 1 93 ? -16.580 6.271 11.655 1.00 53.25 93 LEU A N 1
ATOM 747 C CA . LEU A 1 93 ? -17.946 6.625 11.306 1.00 53.25 93 LEU A CA 1
ATOM 748 C C . LEU A 1 93 ? -17.960 8.143 11.183 1.00 53.25 93 LEU A C 1
ATOM 750 O O . LEU A 1 93 ? -17.691 8.826 12.170 1.00 53.25 93 LEU A O 1
ATOM 754 N N . LYS A 1 94 ? -18.204 8.652 9.969 1.00 48.25 94 LYS A N 1
ATOM 755 C CA . LYS A 1 94 ? -18.398 10.080 9.720 1.00 48.25 94 LYS A CA 1
ATOM 756 C C . LYS A 1 94 ? -19.384 10.583 10.767 1.00 48.25 94 LYS A C 1
ATOM 758 O O . LYS A 1 94 ? -20.570 10.283 10.682 1.00 48.25 94 LYS A O 1
ATOM 763 N N . VAL A 1 95 ? -18.876 11.276 11.781 1.00 49.50 95 VAL A N 1
ATOM 764 C CA . VAL A 1 95 ? -19.711 11.901 12.797 1.00 49.50 95 VAL A CA 1
ATOM 765 C C . VAL A 1 95 ? -20.510 12.963 12.056 1.00 49.50 95 VAL A C 1
ATOM 767 O O . VAL A 1 95 ? -19.925 13.863 11.450 1.00 49.50 95 VAL A O 1
ATOM 770 N N . ASP A 1 96 ? -21.836 12.823 12.044 1.00 50.50 96 ASP A N 1
ATOM 771 C CA . ASP A 1 96 ? -22.727 13.882 11.584 1.00 50.50 96 ASP A CA 1
ATOM 772 C C . ASP A 1 96 ? -22.325 15.189 12.290 1.00 50.50 96 ASP A C 1
ATOM 774 O O . ASP A 1 96 ? -22.221 15.205 13.519 1.00 50.50 96 ASP A O 1
ATOM 778 N N . PRO A 1 97 ? -22.108 16.305 11.570 1.00 49.50 97 PRO A N 1
ATOM 779 C CA . PRO A 1 97 ? -21.578 17.549 12.142 1.00 49.50 97 PRO A CA 1
ATOM 780 C C . PRO A 1 97 ? -22.545 18.265 13.106 1.00 49.50 97 PRO A C 1
ATOM 782 O O . PRO A 1 97 ? -22.343 19.424 13.455 1.00 49.50 97 PRO A O 1
ATOM 785 N N . SER A 1 98 ? -23.605 17.602 13.566 1.00 52.16 98 SER A N 1
ATOM 786 C CA . SER A 1 98 ? -24.662 18.194 14.376 1.00 52.16 98 SER A CA 1
ATOM 787 C C . SER A 1 98 ? -24.534 17.848 15.860 1.00 52.16 98 SER A C 1
ATOM 789 O O . SER A 1 98 ? -25.506 17.419 16.469 1.00 52.16 98 SER A O 1
ATOM 791 N N . SER A 1 99 ? -23.350 18.018 16.454 1.00 54.50 99 SER A N 1
ATOM 792 C CA . SER A 1 99 ? -23.195 18.339 17.887 1.00 54.50 99 SER A CA 1
ATOM 793 C C . SER A 1 99 ? -21.714 18.499 18.242 1.00 54.50 99 SER A C 1
ATOM 795 O O . SER A 1 99 ? -21.139 17.710 18.993 1.00 54.50 99 SER A O 1
ATOM 797 N N . SER A 1 100 ? -21.087 19.558 17.744 1.00 54.19 100 SER A N 1
ATOM 798 C CA . SER A 1 100 ? -19.840 20.059 18.321 1.00 54.19 100 SER A CA 1
ATOM 799 C C . SER A 1 100 ? -20.154 21.407 18.953 1.00 54.19 100 SER A C 1
ATOM 801 O O . SER A 1 100 ? -20.335 22.397 18.249 1.00 54.19 100 SER A O 1
ATOM 803 N N . LYS A 1 101 ? -20.263 21.456 20.288 1.00 55.75 101 LYS A N 1
ATOM 804 C CA . LYS A 1 101 ? -20.106 22.728 21.003 1.00 55.75 101 LYS A CA 1
ATOM 805 C C . LYS A 1 101 ? -18.729 23.258 20.605 1.00 55.75 101 LYS A C 1
ATOM 807 O O . LYS A 1 101 ? -17.732 22.581 20.846 1.00 55.75 101 LYS A O 1
ATOM 812 N N . SER A 1 102 ? -18.702 24.396 19.922 1.00 53.16 102 SER A N 1
ATOM 813 C CA . SER A 1 102 ? -17.486 25.056 19.459 1.00 53.16 102 SER A CA 1
ATOM 814 C C . SER A 1 102 ? -16.590 25.349 20.658 1.00 53.16 102 SER A C 1
ATOM 816 O O . SER A 1 102 ? -16.917 26.203 21.482 1.00 53.16 102 SER A O 1
ATOM 818 N N . LEU A 1 103 ? -15.491 24.608 20.784 1.00 57.28 103 LEU A N 1
ATOM 819 C CA . LEU A 1 103 ? -14.439 24.934 21.735 1.00 57.28 103 LEU A CA 1
ATOM 820 C C . LEU A 1 103 ? -13.525 25.936 21.033 1.00 57.28 103 LEU A C 1
ATOM 822 O O . LEU A 1 103 ? -12.697 25.571 20.199 1.00 57.28 103 LEU A O 1
ATOM 826 N N . ASP A 1 104 ? -13.793 27.211 21.300 1.00 56.31 104 ASP A N 1
ATOM 827 C CA . ASP A 1 104 ? -13.041 28.353 20.794 1.00 56.31 104 ASP A CA 1
ATOM 828 C C . ASP A 1 104 ? -11.689 28.379 21.523 1.00 56.31 104 ASP A C 1
ATOM 830 O O . ASP A 1 104 ? -11.578 28.825 22.665 1.00 56.31 104 ASP A O 1
ATOM 834 N N . PHE A 1 105 ? -10.671 27.771 20.916 1.00 56.44 105 PHE A N 1
ATOM 835 C CA . PHE A 1 105 ? -9.307 27.838 21.429 1.00 56.44 105 PHE A CA 1
ATOM 836 C C . PHE A 1 105 ? -8.658 29.135 20.938 1.00 56.44 105 PHE A C 1
ATOM 838 O O . PHE A 1 105 ? -8.122 29.189 19.830 1.00 56.44 105 PHE A O 1
ATOM 845 N N . ASP A 1 106 ? -8.693 30.173 21.773 1.00 61.47 106 ASP A N 1
ATOM 846 C CA . ASP A 1 106 ? -7.917 31.395 21.555 1.00 61.47 106 ASP A CA 1
ATOM 847 C C . ASP A 1 106 ? -6.445 31.159 21.933 1.00 61.47 106 ASP A C 1
ATOM 849 O O . ASP A 1 106 ? -6.091 30.940 23.094 1.00 61.47 106 ASP A O 1
ATOM 853 N N . LEU A 1 107 ? -5.568 31.202 20.929 1.00 58.16 107 LEU A N 1
ATOM 854 C CA . LEU A 1 107 ? -4.122 30.996 21.067 1.00 58.16 107 LEU A CA 1
ATOM 855 C C . LEU A 1 107 ? -3.376 32.216 21.640 1.00 58.16 107 LEU A C 1
ATOM 857 O O . LEU A 1 107 ? -2.152 32.169 21.759 1.00 58.16 107 LEU A O 1
ATOM 861 N N . ASN A 1 108 ? -4.073 33.295 22.012 1.00 60.19 108 ASN A N 1
ATOM 862 C CA . ASN A 1 108 ? -3.470 34.433 22.718 1.00 60.19 108 ASN A CA 1
ATOM 863 C C . ASN A 1 108 ? -3.536 34.318 24.246 1.00 60.19 108 ASN A C 1
ATOM 865 O O . ASN A 1 108 ? -3.000 35.178 24.951 1.00 60.19 108 ASN A O 1
ATOM 869 N N . LEU A 1 109 ? -4.154 33.264 24.781 1.00 54.84 109 LEU 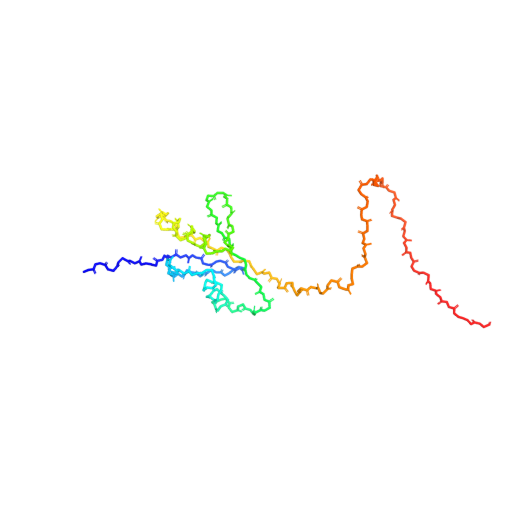A N 1
ATOM 870 C CA . LEU A 1 109 ? -4.160 33.028 26.218 1.00 54.84 109 LEU A CA 1
ATOM 871 C C . LEU A 1 109 ? -2.784 32.511 26.645 1.00 54.84 109 LEU A C 1
ATOM 873 O O . LEU A 1 109 ? -2.396 31.375 26.379 1.00 54.84 109 LEU A O 1
ATOM 877 N N . SER A 1 110 ? -2.018 33.388 27.295 1.00 51.84 110 SER A N 1
ATOM 878 C CA . SER A 1 110 ? -0.757 33.026 27.936 1.00 51.84 110 SER A CA 1
ATOM 879 C C . SER A 1 110 ? -1.041 32.000 29.028 1.00 51.84 110 SER A C 1
ATOM 881 O O . SER A 1 110 ? -1.565 32.342 30.085 1.00 51.84 110 SER A O 1
ATOM 883 N N . ILE A 1 111 ? -0.704 30.738 28.762 1.00 55.41 111 ILE A N 1
ATOM 884 C CA . ILE A 1 111 ? -0.811 29.647 29.728 1.00 55.41 111 ILE A CA 1
ATOM 885 C C . ILE A 1 111 ? 0.283 29.864 30.778 1.00 55.41 111 ILE A C 1
ATOM 887 O O . ILE A 1 111 ? 1.412 29.393 30.634 1.00 55.41 111 ILE A O 1
ATOM 891 N N . PHE A 1 112 ? -0.033 30.622 31.826 1.00 53.12 112 PHE A N 1
ATOM 892 C CA . PHE A 1 112 ? 0.750 30.593 33.053 1.00 53.12 112 PHE A CA 1
ATOM 893 C C . PHE A 1 112 ? 0.344 29.348 33.857 1.00 53.12 112 PHE A C 1
ATOM 895 O O . PHE A 1 112 ? -0.836 29.001 33.905 1.00 53.12 112 PHE A O 1
ATOM 902 N N . PRO A 1 113 ? 1.297 28.638 34.484 1.00 47.34 113 PRO A N 1
ATOM 903 C CA . PRO A 1 113 ? 0.997 27.434 35.244 1.00 47.34 113 PRO A CA 1
ATOM 904 C C . PRO A 1 113 ? 0.377 27.828 36.593 1.00 47.34 113 PRO A C 1
ATOM 906 O O . PRO A 1 113 ? 1.079 27.971 37.591 1.00 47.34 113 PRO A O 1
ATOM 909 N N . GLY A 1 114 ? -0.937 28.051 36.596 1.00 50.31 114 GLY A N 1
ATOM 910 C CA . GLY A 1 114 ? -1.719 28.400 37.786 1.00 50.31 114 GLY A CA 1
ATOM 911 C C . GLY A 1 114 ? -3.205 28.028 37.712 1.00 50.31 114 GLY A C 1
ATOM 912 O O . GLY A 1 114 ? -3.793 27.756 38.749 1.00 50.31 114 GLY A O 1
ATOM 913 N N . ASP A 1 115 ? -3.796 27.915 36.520 1.00 47.78 115 ASP A N 1
ATOM 914 C CA . ASP A 1 115 ? -5.242 27.681 36.345 1.00 47.78 115 ASP A CA 1
ATOM 915 C C . ASP A 1 115 ? -5.655 26.197 36.345 1.00 47.78 115 ASP A C 1
ATOM 917 O O . ASP A 1 115 ? -6.362 25.720 35.461 1.00 47.78 115 ASP A O 1
ATOM 921 N N . PHE A 1 116 ? -5.235 25.441 37.358 1.00 53.16 116 PHE A N 1
ATOM 922 C CA . PHE A 1 116 ? -5.976 24.237 37.750 1.00 53.16 116 PHE A CA 1
ATOM 923 C C . PHE A 1 116 ? -6.772 24.553 39.017 1.00 53.16 116 PHE A C 1
ATOM 925 O O . PHE A 1 116 ? -6.489 24.019 40.088 1.00 53.16 116 PHE A O 1
ATOM 932 N N . GLU A 1 117 ? -7.771 25.430 38.902 1.00 46.44 117 GLU A N 1
ATOM 933 C CA . GLU A 1 117 ? -8.857 25.448 39.880 1.00 46.44 117 GLU A CA 1
ATOM 934 C C . GLU A 1 117 ? -9.917 24.420 39.479 1.00 46.44 117 GLU A C 1
ATOM 936 O O . GLU A 1 117 ? -10.404 24.356 38.351 1.00 46.44 117 GLU A O 1
ATOM 941 N N . ALA A 1 118 ? -10.173 23.535 40.434 1.00 50.16 118 ALA A N 1
ATOM 942 C CA . ALA A 1 118 ? -11.022 22.373 40.332 1.00 50.16 118 ALA A CA 1
ATOM 943 C C . ALA A 1 118 ? -12.501 22.770 40.254 1.00 50.16 118 ALA A C 1
ATOM 945 O O . ALA A 1 118 ? -13.048 23.321 41.207 1.00 50.16 118 ALA A O 1
ATOM 946 N N . ASP A 1 119 ? -13.172 22.391 39.169 1.00 43.09 119 ASP A N 1
ATOM 947 C CA . ASP A 1 119 ? -14.633 22.393 39.116 1.00 43.09 119 ASP A CA 1
ATOM 948 C C . ASP A 1 119 ? -15.143 21.121 39.822 1.00 43.09 119 ASP A C 1
ATOM 950 O O . ASP A 1 119 ? -15.262 20.042 39.234 1.00 43.09 119 ASP A O 1
ATOM 954 N N . MET A 1 120 ? -15.343 21.206 41.141 1.00 51.09 120 MET A N 1
ATOM 955 C CA . MET A 1 120 ? -16.134 20.213 41.872 1.00 51.09 120 MET A CA 1
ATOM 956 C C . MET A 1 120 ? -17.623 20.481 41.606 1.00 51.09 120 MET A C 1
ATOM 958 O O . MET A 1 120 ? -18.097 21.578 41.907 1.00 51.09 120 MET A O 1
ATOM 962 N N . PRO A 1 121 ? -18.402 19.494 41.127 1.00 44.94 121 PRO A N 1
ATOM 963 C CA . PRO A 1 121 ? -19.835 19.669 40.952 1.00 44.94 121 PRO A CA 1
ATOM 964 C C . PRO A 1 121 ? -20.553 19.720 42.309 1.00 44.94 121 PRO A C 1
ATOM 966 O O . PRO A 1 121 ? -20.442 18.823 43.147 1.00 44.94 121 PRO A O 1
ATOM 969 N N . ASN A 1 122 ? -21.320 20.792 42.490 1.00 47.56 122 ASN A N 1
ATOM 970 C CA . ASN A 1 122 ? -22.248 21.038 43.590 1.00 47.56 122 ASN A CA 1
ATOM 971 C C . ASN A 1 122 ? -23.299 19.908 43.720 1.00 47.56 122 ASN A C 1
ATOM 973 O O . ASN A 1 122 ? -23.969 19.611 42.728 1.00 47.56 122 ASN A O 1
ATOM 977 N N . PRO A 1 123 ? -23.530 19.307 44.904 1.00 46.28 123 PRO A N 1
ATOM 978 C CA . PRO A 1 123 ? -24.686 18.453 45.114 1.00 46.28 123 PRO A CA 1
ATOM 979 C C . PRO A 1 123 ? -25.882 19.288 45.586 1.00 46.28 123 PRO A C 1
ATOM 981 O O . PRO A 1 123 ? -25.938 19.774 46.714 1.00 46.28 123 PRO A O 1
ATOM 984 N N . THR A 1 124 ? -26.881 19.403 44.716 1.00 47.69 124 THR A N 1
ATOM 985 C CA . THR A 1 124 ? -28.249 19.786 45.073 1.00 47.69 124 THR A CA 1
ATOM 986 C C . THR A 1 124 ? -28.800 18.815 46.119 1.00 47.69 124 THR A C 1
ATOM 988 O O . THR A 1 124 ? -28.740 17.601 45.914 1.00 47.69 124 THR A O 1
ATOM 991 N N . LYS A 1 125 ? -29.391 19.330 47.203 1.00 45.44 125 LYS A N 1
ATOM 992 C CA . LYS A 1 125 ? -30.416 18.605 47.964 1.00 45.44 125 LYS A CA 1
ATOM 993 C C . LYS A 1 125 ? -31.570 19.531 48.341 1.00 45.44 125 LYS A C 1
ATOM 995 O O . LYS A 1 125 ? -31.367 20.600 48.908 1.00 45.44 125 LYS A O 1
ATOM 1000 N N . GLU A 1 126 ? -32.739 19.058 47.933 1.00 46.03 126 GLU A N 1
ATOM 1001 C CA . GLU A 1 126 ? -34.107 19.455 48.250 1.00 46.03 126 GLU A CA 1
ATOM 1002 C C . GLU A 1 126 ? -34.466 19.382 49.745 1.00 46.03 126 GLU A C 1
ATOM 1004 O O . GLU A 1 126 ? -33.837 18.633 50.491 1.00 46.03 126 GLU A O 1
ATOM 1009 N N . GLU A 1 127 ? -35.572 20.082 50.063 1.00 39.72 127 GLU A N 1
ATOM 1010 C CA . GLU A 1 127 ? -36.600 19.776 51.087 1.00 39.72 127 GLU A CA 1
ATOM 1011 C C . GLU A 1 127 ? -36.193 19.895 52.576 1.00 39.72 127 GLU A C 1
ATOM 1013 O O . GLU A 1 127 ? -35.125 19.458 52.982 1.00 39.72 127 GLU A O 1
ATOM 1018 N N . THR A 1 128 ? -36.979 20.451 53.510 1.00 39.56 128 THR A N 1
ATOM 1019 C CA . THR A 1 128 ? -38.375 20.939 53.604 1.00 39.56 128 THR A CA 1
ATOM 1020 C C . THR A 1 128 ? -38.418 22.043 54.665 1.00 39.56 128 THR A C 1
ATOM 1022 O O . THR A 1 128 ? -37.624 21.939 55.630 1.00 39.56 128 THR A O 1
#

Sequence (128 aa):
MSVSSTKFSVCLVCEGSNHAVLLSRNITYTQLVEYVKKKFKIDDSYDICFSYKISSKTFGVIDDDDVDFFANEVWKSKPRLPNLFIKKTVQELKVDPSSSKSLDFDLNLSIFPGDFEADMPNPTKEET

Organism: Artemisia annua (NCBI:txid35608)

Nearest PDB structures (foldseek):
  4mjs-assembly12_W  TM=7.797E-01  e=4.127E-03  Rattus norvegicus
  5fr6-assembly1_A-2  TM=6.210E-01  e=1.337E-03  Homo sapiens
  6cds-assembly2_B  TM=7.571E-01  e=1.124E-02  Homo sapiens
  4zrj-assembly1_A  TM=7.268E-01  e=1.055E-02  Homo sapiens
  6xrl-assembly1_A  TM=5.510E-01  e=9.439E-02  Homo sapiens

Foldseek 3Di:
DDPPPQWFWAWEDEDPDIDIDIDGLQQWPVNVQVVVCVVVVPDPQKDKWKWWDDPHDIDTDDGRVSSNVVSVVRVVDPPDRTYIYIDIDGPPPPPDPPDDPDPPDDPPPDDDPDPPDDDDDDDDDDDD

Secondary structure (DSSP, 8-state):
------EEEEEEEETTEEEEEEEETT--HHHHHHHHHHHHT--TTEEEEEEEEETTEEEEE-SHHHHHHHHHHHHH--SS--EEEEEEEE------SS--------TTS---TT-----PPP------

pLDDT: mean 73.99, std 17.44, range [36.22, 91.75]